Protein AF-A0A315A1A8-F1 (afdb_monomer)

Nearest PDB structures (foldseek):
  8qq5-assembly3_C  TM=5.430E-01  e=8.045E+00  Streptococcus pneumoniae
  6v35-assembly1_A  TM=2.629E-01  e=5.913E+00  Homo sapiens

Foldseek 3Di:
DPQDFPDKDQFQALAALWAQLVSGPPSVVAPPFQWFWKQKPPPGIFIWGFDQADPVRHRGRTTHGPDDVVSVVSHVCHGDTIMITTRDTD

Organism: NCBI:txid51203

Radius of gyration: 12.36 Å; Cα contacts (8 Å, |Δi|>4): 174; chains: 1; bounding box: 39×23×28 Å

Sequence (90 aa):
MNTKPIATDESYRILDNQFWYNDCSFIDLIKNKESIVVNIDDLGVRELRHSEDGNDSRTTLSYKFSNKDDRDWWIENRGKKVTIELLSVN

Mean predicted aligned error: 4.31 Å

Secondary structure (DSSP, 8-state):
--PPPSEEEEEEE--SSSEEGGGSTTHHHHTT-SEEEEEETTTEEEEEEEPPPPTTSPPPSEEEESS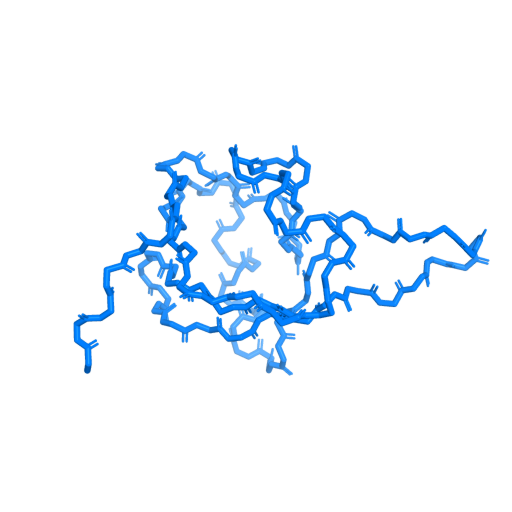HHHHHHHHHTTT-EEEEEEEEE-

pLDDT: mean 90.4, std 9.9, range [46.78, 97.62]

Structure (mmCIF, N/CA/C/O backbone):
data_AF-A0A315A1A8-F1
#
_entry.id   AF-A0A315A1A8-F1
#
loop_
_atom_site.group_PDB
_atom_site.id
_atom_site.type_symbol
_atom_site.label_atom_id
_atom_site.label_alt_id
_atom_site.label_comp_id
_atom_site.label_asym_id
_atom_site.label_entity_id
_atom_site.label_seq_id
_atom_site.pdbx_PDB_ins_code
_atom_site.Cartn_x
_atom_site.Cartn_y
_atom_site.Cartn_z
_atom_site.occupancy
_atom_site.B_iso_or_equiv
_atom_site.auth_seq_id
_atom_site.auth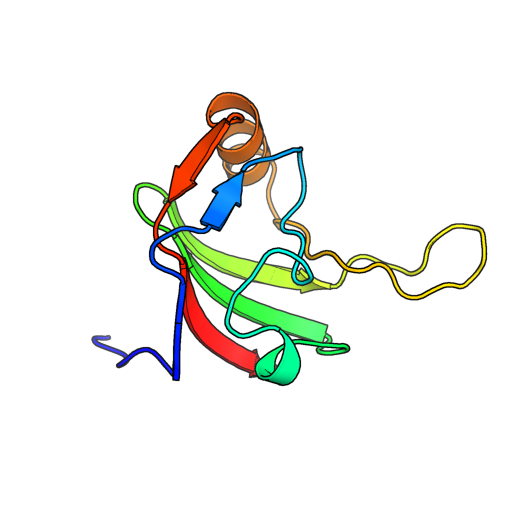_comp_id
_atom_site.auth_asym_id
_atom_site.auth_atom_id
_atom_site.pdbx_PDB_model_num
ATOM 1 N N . MET A 1 1 ? -14.369 11.767 -5.067 1.00 46.78 1 MET A N 1
ATOM 2 C CA . MET A 1 1 ? -14.641 10.704 -6.058 1.00 46.78 1 MET A CA 1
ATOM 3 C C . MET A 1 1 ? -14.797 9.409 -5.277 1.00 46.78 1 MET A C 1
ATOM 5 O O . MET A 1 1 ? -13.878 9.084 -4.542 1.00 46.78 1 MET A O 1
ATOM 9 N N . ASN A 1 2 ? -15.947 8.731 -5.362 1.00 54.47 2 ASN A N 1
ATOM 10 C CA . ASN A 1 2 ? -16.125 7.391 -4.783 1.00 54.47 2 ASN A CA 1
ATOM 11 C C . ASN A 1 2 ? -15.587 6.369 -5.786 1.00 54.47 2 ASN A C 1
ATOM 13 O O . ASN A 1 2 ? -16.340 5.828 -6.595 1.00 54.47 2 ASN A O 1
ATOM 17 N N . THR A 1 3 ? -14.273 6.173 -5.791 1.00 73.69 3 THR A N 1
ATOM 18 C CA . THR A 1 3 ? -13.648 5.122 -6.594 1.00 73.69 3 THR A CA 1
ATOM 19 C C . THR A 1 3 ? -13.806 3.810 -5.839 1.00 73.69 3 THR A C 1
ATOM 21 O O . THR A 1 3 ? -13.359 3.701 -4.701 1.00 73.69 3 THR A O 1
ATOM 24 N N . LYS A 1 4 ? -14.480 2.826 -6.443 1.00 91.12 4 LYS A N 1
ATOM 25 C CA . LYS A 1 4 ? -14.572 1.481 -5.866 1.00 91.12 4 LYS A CA 1
ATOM 26 C C . LYS A 1 4 ? -13.163 0.865 -5.833 1.00 91.12 4 LYS A C 1
ATOM 28 O O . LYS A 1 4 ? -12.487 0.944 -6.861 1.00 91.12 4 LYS A O 1
ATOM 33 N N . PRO A 1 5 ? -12.730 0.252 -4.720 1.00 95.50 5 PRO A N 1
ATOM 34 C CA . PRO A 1 5 ? -11.411 -0.357 -4.660 1.00 95.50 5 PRO A CA 1
ATOM 35 C C . PRO A 1 5 ? -11.295 -1.553 -5.610 1.00 95.50 5 PRO A C 1
ATOM 37 O O . PRO A 1 5 ? -12.247 -2.313 -5.802 1.00 95.50 5 PRO A O 1
ATOM 40 N N . ILE A 1 6 ? -10.113 -1.693 -6.210 1.00 96.81 6 ILE A N 1
ATOM 41 C CA . ILE A 1 6 ? -9.698 -2.820 -7.054 1.00 96.81 6 ILE A CA 1
ATOM 42 C C . ILE A 1 6 ? -9.545 -4.076 -6.189 1.00 96.81 6 ILE A C 1
ATOM 44 O O . ILE A 1 6 ? -9.991 -5.154 -6.574 1.00 96.81 6 ILE A O 1
ATOM 48 N N . ALA A 1 7 ? -8.921 -3.921 -5.022 1.00 97.19 7 ALA A N 1
ATOM 49 C CA . ALA A 1 7 ? -8.709 -4.963 -4.028 1.00 97.19 7 ALA A CA 1
ATOM 50 C C . ALA A 1 7 ? -8.591 -4.335 -2.634 1.00 97.19 7 ALA A C 1
ATOM 52 O O . ALA A 1 7 ? -8.286 -3.147 -2.520 1.00 97.19 7 ALA A O 1
ATOM 53 N N . THR A 1 8 ? -8.798 -5.135 -1.591 1.00 97.25 8 THR A N 1
ATOM 54 C CA . THR A 1 8 ? -8.702 -4.690 -0.198 1.00 97.25 8 THR A CA 1
ATOM 55 C C . THR A 1 8 ? -7.963 -5.732 0.630 1.00 97.25 8 THR A C 1
ATOM 57 O O . THR A 1 8 ? -8.240 -6.923 0.515 1.00 97.25 8 THR A O 1
ATOM 60 N N . ASP A 1 9 ? -7.046 -5.272 1.477 1.00 96.88 9 ASP A N 1
ATOM 61 C CA . ASP A 1 9 ? -6.437 -6.045 2.551 1.00 96.88 9 ASP A CA 1
ATOM 62 C C . ASP A 1 9 ? -6.937 -5.503 3.887 1.00 96.88 9 ASP A C 1
ATOM 64 O O . ASP A 1 9 ? -6.564 -4.409 4.299 1.00 96.88 9 ASP A O 1
ATOM 68 N N . GLU A 1 10 ? -7.795 -6.261 4.559 1.00 96.12 10 GLU A N 1
ATOM 69 C CA . GLU A 1 10 ? -8.423 -5.858 5.824 1.00 96.12 10 GLU A CA 1
ATOM 70 C C . GLU A 1 10 ? -7.511 -6.062 7.044 1.00 96.12 10 GLU A C 1
ATOM 72 O O . GLU A 1 10 ? -7.885 -5.750 8.175 1.00 96.12 10 GLU A O 1
ATOM 77 N N . SER A 1 11 ? -6.329 -6.655 6.856 1.00 95.25 11 SER A N 1
ATOM 78 C CA . SER A 1 11 ? -5.523 -7.170 7.965 1.00 95.25 11 SER A CA 1
ATOM 79 C C . SER A 1 11 ? -4.049 -6.793 7.908 1.00 95.25 11 SER A C 1
ATOM 81 O O . SER A 1 11 ? -3.268 -7.301 8.724 1.00 95.25 11 SER A O 1
ATOM 83 N N . TYR A 1 12 ? -3.682 -5.889 6.996 1.00 96.06 12 TYR A N 1
ATOM 84 C CA . TYR A 1 12 ? -2.305 -5.480 6.773 1.00 96.06 12 TYR A CA 1
ATOM 85 C C . TYR A 1 12 ? -1.671 -4.982 8.070 1.00 96.06 12 TYR A C 1
ATOM 87 O O . TYR A 1 12 ? -2.198 -4.094 8.745 1.00 96.06 12 TYR A O 1
ATOM 95 N N . ARG A 1 13 ? -0.522 -5.554 8.436 1.00 96.19 13 ARG A N 1
ATOM 96 C CA . ARG A 1 13 ? 0.187 -5.184 9.660 1.00 96.19 13 ARG A CA 1
ATOM 97 C C . ARG A 1 13 ? 1.378 -4.304 9.333 1.00 96.19 13 ARG A C 1
ATOM 99 O O . ARG A 1 13 ? 2.273 -4.714 8.606 1.00 96.19 13 ARG A O 1
ATOM 106 N N . ILE A 1 14 ? 1.437 -3.135 9.957 1.00 94.56 14 ILE A N 1
ATOM 107 C CA . ILE A 1 14 ? 2.583 -2.238 9.830 1.00 94.56 14 ILE A CA 1
ATOM 108 C C . ILE A 1 14 ? 3.761 -2.839 10.604 1.00 94.56 14 ILE A C 1
ATOM 110 O O . ILE A 1 14 ? 3.717 -2.929 11.832 1.00 94.56 14 ILE A O 1
ATOM 114 N N . LEU A 1 15 ? 4.809 -3.273 9.902 1.00 90.19 15 LEU A N 1
ATOM 115 C CA . LEU A 1 15 ? 5.984 -3.900 10.521 1.00 90.19 15 LEU A CA 1
ATOM 116 C C . LEU A 1 15 ? 7.169 -2.946 10.653 1.00 90.19 15 LEU A C 1
ATOM 118 O O . LEU A 1 15 ? 7.888 -2.997 11.654 1.00 90.19 15 LEU A O 1
ATOM 122 N N . ASP A 1 16 ? 7.373 -2.067 9.674 1.00 85.75 16 ASP A N 1
ATOM 123 C CA . ASP A 1 16 ? 8.504 -1.151 9.660 1.00 85.75 16 ASP A CA 1
ATOM 124 C C . ASP A 1 16 ? 8.170 0.239 9.088 1.00 85.75 16 ASP A C 1
ATOM 126 O O . ASP A 1 16 ? 7.087 0.757 9.332 1.00 85.75 16 ASP A O 1
ATOM 130 N N . ASN A 1 17 ? 9.138 0.907 8.455 1.00 84.19 17 ASN A N 1
ATOM 131 C CA 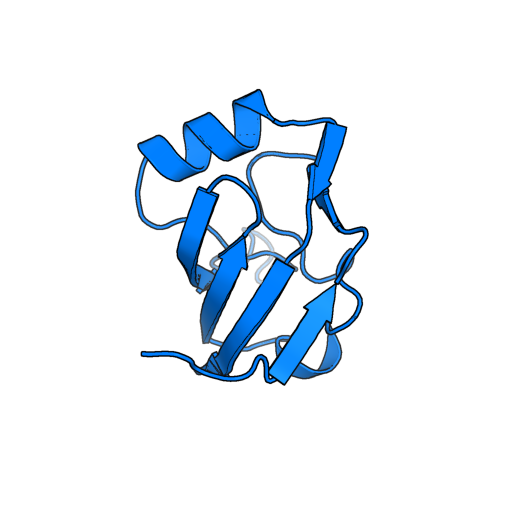. ASN A 1 17 ? 8.987 2.231 7.850 1.00 84.19 17 ASN A CA 1
ATOM 132 C C . ASN A 1 17 ? 8.574 2.185 6.366 1.00 84.19 17 ASN A C 1
ATOM 134 O O . ASN A 1 17 ? 8.598 3.223 5.701 1.00 84.19 17 ASN A O 1
ATOM 138 N N . GLN A 1 18 ? 8.262 1.006 5.830 1.00 88.81 18 GLN A N 1
ATOM 139 C CA . GLN A 1 18 ? 7.891 0.794 4.437 1.00 88.81 18 GLN A CA 1
ATOM 140 C C . GLN A 1 18 ? 6.586 0.001 4.338 1.00 88.81 18 GLN A C 1
ATOM 142 O O . GLN A 1 18 ? 6.142 -0.648 5.287 1.00 88.81 18 GLN A O 1
ATOM 147 N N . PHE A 1 19 ? 5.959 0.071 3.166 1.00 92.94 19 PHE A N 1
ATOM 148 C CA . PHE A 1 19 ? 4.849 -0.803 2.816 1.00 92.94 19 PHE A CA 1
ATOM 149 C C . PHE A 1 19 ? 5.401 -2.008 2.054 1.00 92.94 19 PHE A C 1
ATOM 151 O O . PHE A 1 19 ? 5.801 -1.888 0.900 1.00 92.94 19 PHE A O 1
ATOM 158 N N . TRP A 1 20 ? 5.452 -3.164 2.700 1.00 93.06 20 TRP A N 1
ATOM 159 C CA . TRP A 1 20 ? 5.886 -4.430 2.113 1.00 93.06 20 TRP A CA 1
ATOM 160 C C . TRP A 1 20 ? 4.734 -5.110 1.388 1.00 93.06 20 TRP A C 1
ATOM 162 O O . TRP A 1 20 ? 3.750 -5.496 2.018 1.00 93.06 20 TRP A O 1
ATOM 172 N N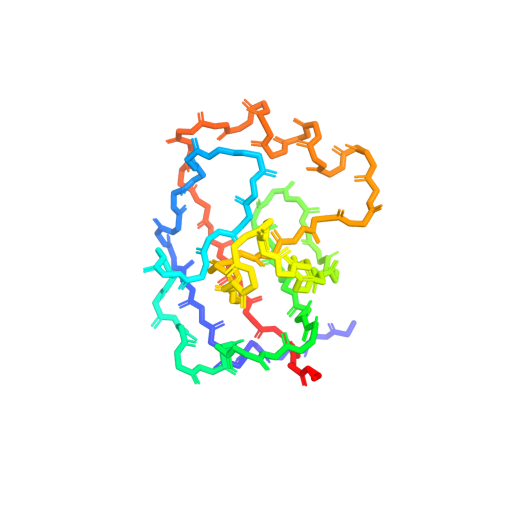 . TYR A 1 21 ? 4.843 -5.275 0.070 1.00 90.81 21 TYR A N 1
ATOM 173 C CA . TYR A 1 21 ? 3.766 -5.887 -0.709 1.00 90.81 21 TYR A CA 1
ATOM 174 C C . TYR A 1 21 ? 3.734 -7.413 -0.597 1.00 90.81 21 TYR A C 1
ATOM 176 O O . TYR A 1 21 ? 2.724 -8.022 -0.933 1.00 90.81 21 TYR A O 1
ATOM 184 N N . ASN A 1 22 ? 4.807 -8.044 -0.108 1.00 90.75 22 ASN A N 1
ATOM 185 C CA . ASN A 1 22 ? 4.804 -9.471 0.230 1.00 90.75 22 ASN A CA 1
ATOM 186 C C . ASN A 1 22 ? 3.923 -9.799 1.441 1.00 90.75 22 ASN A C 1
ATOM 188 O O . ASN A 1 22 ? 3.529 -10.950 1.596 1.00 90.75 22 ASN A O 1
ATOM 192 N N . ASP A 1 23 ? 3.605 -8.795 2.259 1.00 88.12 23 ASP A N 1
ATOM 193 C CA . ASP A 1 23 ? 2.721 -8.922 3.420 1.00 88.12 23 ASP A CA 1
ATOM 194 C C . ASP A 1 23 ? 1.283 -8.489 3.098 1.00 88.12 23 ASP A C 1
ATOM 196 O O . ASP A 1 23 ? 0.464 -8.322 3.999 1.00 88.12 23 ASP A O 1
ATOM 200 N N . CYS A 1 24 ? 0.980 -8.282 1.812 1.00 92.25 24 CYS A N 1
ATOM 201 C CA . CYS A 1 24 ? -0.307 -7.805 1.340 1.00 92.25 24 CYS A CA 1
ATOM 202 C C . CYS A 1 24 ? -1.058 -8.880 0.541 1.00 92.25 24 CYS A C 1
ATOM 204 O O . CYS A 1 24 ? -0.491 -9.551 -0.323 1.00 92.25 24 CYS A O 1
ATOM 206 N N . SER A 1 25 ? -2.363 -9.002 0.783 1.00 94.19 25 SER A N 1
ATOM 207 C CA . SER A 1 25 ? -3.247 -9.978 0.129 1.00 94.19 25 SER A CA 1
ATOM 208 C C . SER A 1 25 ? -3.337 -9.843 -1.397 1.00 94.19 25 SER A C 1
ATOM 210 O O . SER A 1 25 ? -3.615 -10.825 -2.082 1.00 94.19 25 SER A O 1
ATOM 212 N N . PHE A 1 26 ? -3.084 -8.652 -1.946 1.00 93.94 26 PHE A N 1
ATOM 213 C CA . PHE A 1 26 ? -3.186 -8.361 -3.380 1.00 93.94 26 PHE A CA 1
ATOM 214 C C . PHE A 1 26 ? -1.825 -8.185 -4.070 1.00 93.94 26 PHE A C 1
ATOM 216 O O . PHE A 1 26 ? -1.717 -7.477 -5.074 1.00 93.94 26 PHE A O 1
ATOM 223 N N . ILE A 1 27 ? -0.789 -8.861 -3.561 1.00 94.75 27 ILE A N 1
ATOM 224 C CA . ILE A 1 27 ? 0.578 -8.849 -4.101 1.00 94.75 27 ILE A CA 1
ATOM 225 C C . ILE A 1 27 ? 0.644 -8.974 -5.630 1.00 94.75 27 ILE A C 1
ATOM 227 O O . ILE A 1 27 ? 1.352 -8.203 -6.278 1.00 94.75 27 ILE A O 1
ATOM 231 N N . ASP A 1 28 ? -0.114 -9.899 -6.221 1.00 94.44 28 ASP A N 1
ATOM 232 C CA . ASP A 1 28 ? -0.042 -10.203 -7.655 1.00 94.44 28 ASP A CA 1
ATOM 233 C C . ASP A 1 28 ? -0.491 -9.035 -8.545 1.00 94.44 28 ASP A C 1
ATOM 235 O O . ASP A 1 28 ? -0.113 -8.965 -9.714 1.00 94.44 28 ASP A O 1
ATOM 239 N N . LEU A 1 29 ? -1.264 -8.092 -7.996 1.00 95.19 29 LEU A N 1
ATOM 240 C CA . LEU A 1 29 ? -1.716 -6.903 -8.719 1.00 95.19 29 LEU A CA 1
ATOM 241 C C . LEU A 1 29 ? -0.660 -5.794 -8.746 1.00 95.19 29 LEU A C 1
ATOM 243 O O . LEU A 1 29 ? -0.638 -4.994 -9.682 1.00 95.19 29 LEU A O 1
ATOM 247 N N . ILE A 1 30 ? 0.198 -5.741 -7.726 1.00 94.06 30 ILE A N 1
ATOM 248 C CA . ILE A 1 30 ? 1.116 -4.619 -7.486 1.00 94.06 30 ILE A CA 1
ATOM 249 C C . ILE A 1 30 ? 2.587 -5.002 -7.650 1.00 94.06 30 ILE A C 1
ATOM 251 O O . ILE A 1 30 ? 3.439 -4.137 -7.790 1.00 94.06 30 ILE A O 1
ATOM 255 N N . LYS A 1 31 ? 2.925 -6.291 -7.700 1.00 91.69 31 LYS A N 1
ATOM 256 C CA . LYS A 1 31 ? 4.309 -6.734 -7.883 1.00 91.69 31 LYS A CA 1
ATOM 257 C C . LYS A 1 31 ? 4.939 -6.113 -9.140 1.00 91.69 31 LYS A C 1
ATOM 259 O O . LYS A 1 31 ? 4.392 -6.222 -10.239 1.00 91.69 31 LYS A O 1
ATOM 264 N N . ASN A 1 32 ? 6.127 -5.525 -8.977 1.00 86.81 32 ASN A N 1
ATOM 265 C CA . ASN A 1 32 ? 6.910 -4.864 -10.030 1.00 86.81 32 ASN A CA 1
ATOM 266 C C . ASN A 1 32 ? 6.208 -3.667 -10.706 1.00 86.81 32 ASN A C 1
ATOM 268 O O . ASN A 1 32 ? 6.516 -3.351 -11.856 1.00 86.81 32 ASN A O 1
ATOM 272 N N . LYS A 1 33 ? 5.243 -3.026 -10.038 1.00 92.38 33 LYS A N 1
ATOM 273 C CA . LYS A 1 33 ? 4.566 -1.818 -10.538 1.00 92.38 33 LYS A CA 1
ATOM 274 C C . LYS A 1 33 ? 5.247 -0.572 -10.006 1.00 92.38 33 LYS A C 1
ATOM 276 O O . LYS A 1 33 ? 5.648 -0.568 -8.844 1.00 92.38 33 LYS A O 1
ATOM 281 N N . GLU A 1 34 ? 5.370 0.462 -10.832 1.00 92.56 34 GLU A N 1
ATOM 282 C CA . GLU A 1 34 ? 6.145 1.663 -10.501 1.00 92.56 34 GLU A CA 1
ATOM 283 C C . GLU A 1 34 ? 5.508 2.421 -9.337 1.00 92.56 34 GLU A C 1
ATOM 285 O O . GLU A 1 34 ? 6.194 2.837 -8.399 1.00 92.56 34 GLU A O 1
ATOM 290 N N . SER A 1 35 ? 4.186 2.577 -9.366 1.00 95.12 35 SER A N 1
ATOM 291 C CA . SER A 1 35 ? 3.454 3.213 -8.281 1.00 95.12 35 SER A CA 1
ATOM 292 C C . SER A 1 35 ? 2.053 2.644 -8.120 1.00 95.12 35 SER A C 1
ATOM 294 O O . SER A 1 35 ? 1.471 2.044 -9.025 1.00 95.12 35 SER A O 1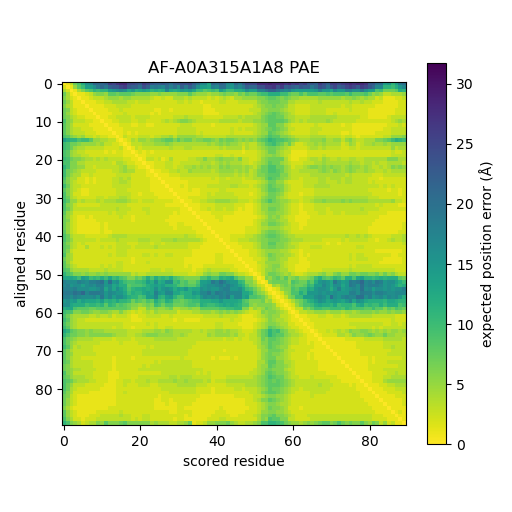
ATOM 296 N N . ILE A 1 36 ? 1.509 2.829 -6.924 1.00 96.31 36 ILE A N 1
ATOM 297 C CA . ILE A 1 36 ? 0.143 2.446 -6.581 1.00 96.31 36 ILE A CA 1
ATOM 298 C C . ILE A 1 36 ? -0.533 3.589 -5.843 1.00 96.31 36 ILE A C 1
ATOM 300 O O . ILE A 1 36 ? 0.113 4.356 -5.132 1.00 96.31 36 ILE A O 1
ATOM 304 N N . VAL A 1 37 ? -1.850 3.684 -5.984 1.00 96.69 37 VAL A N 1
ATOM 305 C CA . VAL A 1 37 ? -2.675 4.572 -5.166 1.00 96.69 37 VAL A CA 1
ATOM 306 C C . VAL A 1 37 ? -3.498 3.704 -4.238 1.00 96.69 37 VAL A C 1
ATOM 308 O O . VAL A 1 37 ? -4.240 2.838 -4.705 1.00 96.69 37 VAL A O 1
ATOM 311 N N . VAL A 1 38 ? -3.375 3.941 -2.938 1.00 96.62 38 VAL A N 1
ATOM 312 C CA . VAL A 1 38 ? -4.082 3.192 -1.899 1.00 96.62 38 VAL A CA 1
ATOM 313 C C . VAL A 1 38 ? -4.848 4.134 -0.981 1.00 96.62 38 VAL A C 1
ATOM 315 O O . VAL A 1 38 ? -4.403 5.254 -0.742 1.00 96.62 38 VAL A O 1
ATOM 318 N N . ASN A 1 39 ? -5.984 3.693 -0.453 1.00 96.88 39 ASN A N 1
ATOM 319 C CA . ASN A 1 39 ? -6.594 4.286 0.731 1.00 96.88 39 ASN A CA 1
ATOM 320 C C . ASN A 1 39 ? -6.185 3.466 1.954 1.00 96.88 39 ASN A C 1
ATOM 322 O O . ASN A 1 39 ? -6.365 2.251 1.977 1.00 96.88 39 ASN A O 1
ATOM 326 N N . ILE A 1 40 ? -5.600 4.131 2.941 1.00 96.00 40 ILE A N 1
ATOM 327 C CA . ILE A 1 40 ? -5.094 3.516 4.164 1.00 96.00 40 ILE A CA 1
ATOM 328 C C . ILE A 1 40 ? -5.995 3.979 5.298 1.00 96.00 40 ILE A C 1
ATOM 330 O O . ILE A 1 40 ? -6.152 5.185 5.497 1.00 96.00 40 ILE A O 1
ATOM 334 N N . ASP A 1 41 ? -6.572 3.043 6.042 1.00 94.19 41 ASP A N 1
ATOM 335 C CA . ASP A 1 41 ? -7.428 3.384 7.177 1.00 94.19 41 ASP A CA 1
ATOM 336 C C . ASP A 1 41 ? -6.693 4.303 8.172 1.00 94.19 41 ASP A C 1
ATOM 338 O O . ASP A 1 41 ? -5.502 4.123 8.438 1.00 94.19 41 ASP A O 1
ATOM 342 N N . ASP A 1 42 ? -7.391 5.322 8.672 1.00 93.81 42 ASP A N 1
ATOM 343 C CA . ASP A 1 42 ? -6.879 6.430 9.500 1.00 93.81 42 ASP A CA 1
ATOM 344 C C . ASP A 1 42 ? -5.822 7.380 8.877 1.00 93.81 42 ASP A C 1
ATOM 346 O O . ASP A 1 42 ? -5.554 8.434 9.458 1.00 93.81 42 ASP A O 1
ATOM 350 N N . LEU A 1 43 ? -5.242 7.080 7.706 1.00 95.00 43 LEU A N 1
ATOM 351 C CA . LEU A 1 43 ? -4.267 7.954 7.018 1.00 95.00 43 LEU A CA 1
ATOM 352 C C . LEU A 1 43 ? -4.834 8.598 5.735 1.00 95.00 43 LEU A C 1
ATOM 354 O O . LEU A 1 43 ? -4.450 9.711 5.346 1.00 95.00 43 LEU A O 1
ATOM 358 N N . GLY A 1 44 ? -5.776 7.919 5.085 1.00 95.44 44 GLY A N 1
ATOM 359 C CA . GLY A 1 44 ? -6.437 8.330 3.852 1.00 95.44 44 GLY A CA 1
ATOM 360 C C . GLY A 1 44 ? -5.710 7.891 2.579 1.00 95.44 44 GLY A C 1
ATOM 361 O O . GLY A 1 44 ? -4.865 6.996 2.578 1.00 95.44 44 GLY A O 1
ATOM 362 N N . VAL A 1 45 ? -6.050 8.544 1.465 1.00 95.81 45 VAL A N 1
ATOM 363 C CA . VAL A 1 45 ? -5.539 8.189 0.132 1.00 95.81 45 VAL A CA 1
ATOM 364 C C . VAL A 1 45 ? -4.105 8.670 -0.060 1.00 95.81 45 VAL A C 1
ATOM 366 O O . VAL A 1 45 ? -3.837 9.855 0.143 1.00 95.81 45 VAL A O 1
ATOM 369 N N . ARG A 1 46 ? -3.202 7.782 -0.492 1.00 96.00 46 ARG A N 1
ATOM 370 C CA . ARG A 1 46 ? -1.797 8.078 -0.805 1.00 96.00 46 ARG A CA 1
ATOM 371 C C . ARG A 1 46 ? -1.324 7.366 -2.063 1.00 96.00 46 ARG A C 1
ATOM 373 O O . ARG A 1 46 ? -1.709 6.234 -2.340 1.00 96.00 46 ARG A O 1
ATOM 380 N N . GLU A 1 47 ? -0.450 8.042 -2.800 1.00 95.69 47 GLU A N 1
ATOM 381 C CA . GLU A 1 47 ? 0.374 7.418 -3.832 1.00 95.69 47 GLU A CA 1
ATOM 382 C C . GLU A 1 47 ? 1.656 6.897 -3.180 1.00 95.69 47 GLU A C 1
ATOM 384 O O . GLU A 1 47 ? 2.378 7.651 -2.519 1.00 95.69 47 GLU A O 1
ATOM 389 N N . LEU A 1 48 ? 1.938 5.613 -3.377 1.00 95.06 48 LEU A N 1
ATOM 390 C CA . LEU A 1 48 ? 3.176 4.979 -2.955 1.00 95.06 48 LEU A CA 1
ATOM 391 C C . LEU A 1 48 ? 4.005 4.647 -4.191 1.00 95.06 48 LEU A C 1
ATOM 393 O O . LEU A 1 48 ? 3.477 4.146 -5.184 1.00 95.06 48 LEU A O 1
ATOM 397 N N . ARG A 1 49 ? 5.312 4.897 -4.121 1.00 93.94 49 ARG A N 1
ATOM 398 C CA . ARG A 1 49 ? 6.244 4.589 -5.213 1.00 93.94 49 ARG A CA 1
ATOM 399 C C . ARG A 1 49 ? 7.102 3.403 -4.863 1.00 93.94 49 ARG A C 1
ATOM 401 O O . ARG A 1 49 ? 7.508 3.258 -3.708 1.00 93.94 49 ARG A O 1
ATOM 408 N N . HIS A 1 50 ? 7.338 2.553 -5.850 1.00 93.00 50 HIS A N 1
ATOM 409 C CA . HIS A 1 50 ? 8.164 1.382 -5.673 1.00 93.00 50 HIS A CA 1
ATOM 410 C C . HIS A 1 50 ? 9.539 1.829 -5.196 1.00 93.00 50 HIS A C 1
ATOM 412 O O . HIS A 1 50 ? 10.114 2.805 -5.687 1.00 93.00 50 HIS A O 1
ATOM 418 N N . SER A 1 51 ? 10.045 1.145 -4.184 1.00 88.00 51 SER A N 1
ATOM 419 C CA . SER A 1 51 ? 11.385 1.399 -3.698 1.00 88.00 51 SER A CA 1
ATOM 420 C C . SER A 1 51 ? 12.397 1.087 -4.798 1.00 88.00 51 SER A C 1
ATOM 422 O O . SER A 1 51 ? 12.270 0.090 -5.504 1.00 88.00 51 SER A O 1
ATOM 424 N N . GLU A 1 52 ? 13.417 1.931 -4.943 1.00 77.50 52 GLU A N 1
ATOM 425 C CA . GLU A 1 52 ? 14.560 1.621 -5.810 1.00 77.50 52 GLU A CA 1
ATOM 426 C C . GLU A 1 52 ? 15.177 0.261 -5.441 1.00 77.50 52 GLU A C 1
ATOM 428 O O . GLU A 1 52 ? 15.021 -0.223 -4.308 1.00 77.50 52 GLU A O 1
ATOM 433 N N . ASP A 1 53 ? 15.858 -0.355 -6.409 1.00 69.31 53 ASP A N 1
ATOM 434 C CA . ASP A 1 53 ? 16.566 -1.614 -6.203 1.00 69.31 53 ASP A CA 1
ATOM 435 C C . ASP A 1 53 ? 17.552 -1.492 -5.031 1.00 69.31 53 ASP A C 1
ATOM 437 O O . ASP A 1 53 ? 18.167 -0.447 -4.795 1.00 69.31 53 ASP A O 1
ATOM 441 N N . GLY A 1 54 ? 17.696 -2.576 -4.270 1.00 63.94 54 GLY A N 1
ATOM 442 C CA . GLY A 1 54 ? 18.699 -2.646 -3.216 1.00 63.94 54 GLY A CA 1
ATOM 443 C C . GLY A 1 54 ? 20.115 -2.510 -3.785 1.00 63.94 54 GLY A C 1
ATOM 444 O O . GLY A 1 54 ? 20.352 -2.704 -4.976 1.00 63.94 54 GLY A O 1
ATOM 445 N N . ASN A 1 55 ? 21.098 -2.256 -2.915 1.00 64.19 55 ASN A N 1
ATOM 446 C CA . ASN A 1 55 ? 22.521 -2.210 -3.297 1.00 64.19 55 ASN A CA 1
ATOM 447 C C . ASN A 1 55 ? 23.018 -3.495 -4.001 1.00 64.19 55 ASN A C 1
ATOM 449 O O . ASN A 1 55 ? 24.083 -3.485 -4.611 1.00 64.19 55 ASN A O 1
ATOM 453 N N . ASP A 1 56 ? 22.271 -4.601 -3.912 1.00 72.44 56 ASP A N 1
ATOM 454 C CA . ASP A 1 56 ? 22.530 -5.874 -4.588 1.00 72.44 56 ASP A CA 1
ATOM 455 C C . ASP A 1 56 ? 21.827 -6.007 -5.958 1.00 72.44 56 ASP A C 1
ATOM 457 O O . ASP A 1 56 ? 21.816 -7.095 -6.532 1.00 72.44 56 ASP A O 1
ATOM 461 N N . SER A 1 57 ? 21.265 -4.914 -6.497 1.00 65.12 57 SER A N 1
ATOM 462 C CA . SER A 1 57 ? 20.479 -4.868 -7.745 1.00 65.12 57 SER A CA 1
ATOM 463 C C . SER A 1 57 ? 19.210 -5.728 -7.724 1.00 65.12 57 SER A C 1
ATOM 465 O O . SER A 1 57 ? 18.667 -6.057 -8.779 1.00 65.12 57 SER A O 1
ATOM 467 N N . ARG A 1 58 ? 18.728 -6.130 -6.540 1.00 71.50 58 ARG A N 1
ATOM 468 C CA . ARG A 1 58 ? 17.446 -6.825 -6.417 1.00 71.50 58 ARG A CA 1
ATOM 469 C C . ARG A 1 58 ? 16.318 -5.826 -6.244 1.00 71.50 58 ARG A C 1
ATOM 471 O O . ARG A 1 58 ? 16.382 -4.944 -5.384 1.00 71.50 58 ARG A O 1
ATOM 478 N N . THR A 1 59 ? 15.250 -6.053 -6.999 1.00 70.75 59 THR A N 1
ATOM 479 C CA . THR A 1 59 ? 13.976 -5.368 -6.813 1.00 70.75 59 THR A CA 1
ATOM 480 C C . THR A 1 59 ? 13.490 -5.585 -5.393 1.00 70.75 59 THR A C 1
ATOM 482 O O . THR A 1 59 ? 13.318 -6.714 -4.925 1.00 70.75 59 THR A O 1
ATOM 485 N N . THR A 1 60 ? 13.330 -4.478 -4.684 1.00 82.31 60 THR A N 1
ATOM 486 C CA . THR A 1 60 ? 12.824 -4.472 -3.319 1.00 82.31 60 THR A CA 1
ATOM 487 C C . THR A 1 60 ? 11.354 -4.889 -3.312 1.00 82.31 60 THR A C 1
ATOM 489 O O . THR A 1 60 ? 10.619 -4.662 -4.270 1.00 82.31 60 THR A O 1
ATOM 492 N N . LEU A 1 61 ? 10.906 -5.528 -2.230 1.00 90.38 61 LEU A N 1
ATOM 493 C CA . LEU A 1 61 ? 9.509 -5.954 -2.098 1.00 90.38 61 LEU A CA 1
ATOM 494 C C . LEU A 1 61 ? 8.640 -4.891 -1.414 1.00 90.38 61 LEU A C 1
ATOM 496 O O . LEU A 1 61 ? 7.722 -5.218 -0.660 1.00 90.38 61 LEU A O 1
ATOM 500 N N . SER A 1 62 ? 8.964 -3.613 -1.624 1.00 92.81 62 SER A N 1
ATOM 501 C CA . SER A 1 62 ? 8.375 -2.522 -0.862 1.00 92.81 62 SER A CA 1
ATOM 502 C C . SER A 1 62 ? 8.043 -1.289 -1.691 1.00 92.81 62 SER A C 1
ATOM 504 O O . SER A 1 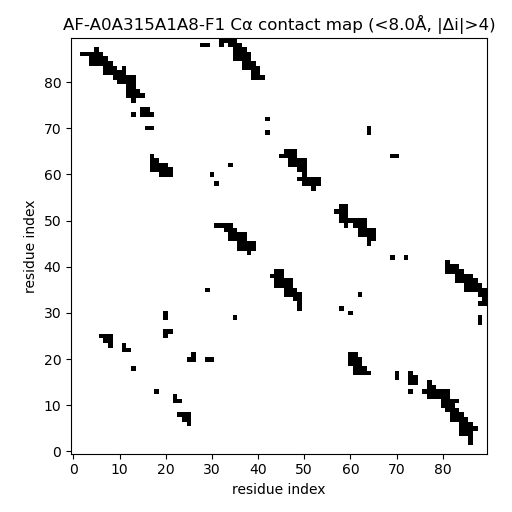62 ? 8.669 -0.979 -2.704 1.00 92.81 62 SER A O 1
ATOM 506 N N . TYR A 1 63 ? 7.070 -0.546 -1.181 1.00 94.12 63 TYR A N 1
ATOM 507 C CA . TYR A 1 63 ? 6.745 0.806 -1.585 1.00 94.12 63 TYR A CA 1
ATOM 508 C C . TYR A 1 63 ? 7.117 1.805 -0.484 1.00 94.12 63 TYR A C 1
ATOM 510 O O . TYR A 1 63 ? 7.109 1.492 0.713 1.00 94.12 63 TYR A O 1
ATOM 518 N N . LYS A 1 64 ? 7.413 3.036 -0.901 1.00 92.81 64 LYS A N 1
ATOM 519 C CA . LYS A 1 64 ? 7.732 4.179 -0.042 1.00 92.81 64 LYS A CA 1
ATOM 520 C C . LYS A 1 64 ? 6.673 5.268 -0.169 1.00 92.81 64 LYS A C 1
ATOM 522 O O . LYS A 1 64 ? 6.179 5.564 -1.257 1.00 92.81 64 LYS A O 1
ATOM 527 N N . PHE A 1 65 ? 6.402 5.913 0.959 1.00 92.50 65 PHE A N 1
ATOM 528 C CA . PHE A 1 65 ? 5.652 7.163 1.020 1.00 92.50 65 PHE A CA 1
ATOM 529 C C . PHE A 1 65 ? 6.499 8.325 0.489 1.00 92.50 65 PHE A C 1
ATOM 531 O O . PHE A 1 65 ? 7.712 8.385 0.713 1.00 92.50 65 PHE A O 1
ATOM 538 N N . SER A 1 66 ? 5.848 9.262 -0.196 1.00 87.75 66 SER A N 1
ATOM 539 C CA . SER A 1 66 ? 6.500 10.392 -0.865 1.00 87.75 66 SER A CA 1
ATOM 540 C C . SER A 1 66 ? 6.902 11.525 0.085 1.00 87.75 66 SER A C 1
ATOM 542 O O . SER A 1 66 ? 7.939 12.157 -0.120 1.00 87.75 66 SER A O 1
ATOM 544 N N . ASN A 1 67 ? 6.127 11.780 1.142 1.00 90.44 67 ASN A N 1
ATOM 545 C CA . ASN A 1 67 ? 6.392 12.850 2.109 1.00 90.44 67 ASN A CA 1
ATOM 546 C C . ASN A 1 67 ? 6.854 12.303 3.473 1.00 90.44 67 ASN A C 1
ATOM 548 O O . ASN A 1 67 ? 6.925 11.094 3.698 1.00 90.44 67 ASN A O 1
ATOM 552 N N . LYS A 1 68 ? 7.314 13.198 4.355 1.00 91.94 68 LYS A N 1
ATOM 553 C CA . LYS A 1 68 ? 7.829 12.824 5.680 1.00 91.94 68 LYS A 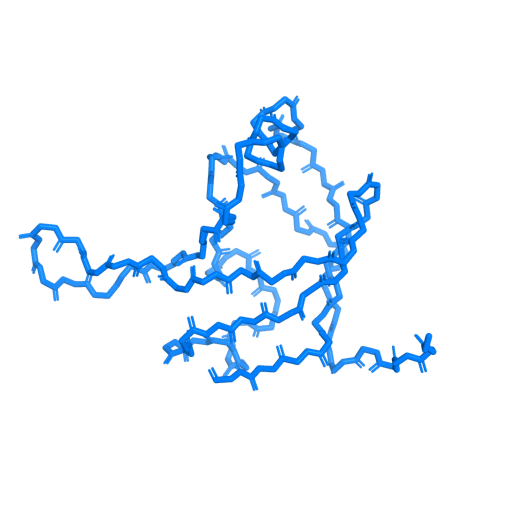CA 1
ATOM 554 C C . LYS A 1 68 ? 6.696 12.503 6.660 1.00 91.94 68 LYS A C 1
ATOM 556 O O . LYS A 1 68 ? 6.802 11.503 7.354 1.00 91.94 68 LYS A O 1
ATOM 561 N N . ASP A 1 69 ? 5.631 13.293 6.663 1.00 94.44 69 ASP A N 1
ATOM 562 C CA . ASP A 1 69 ? 4.549 13.185 7.647 1.00 94.44 69 ASP A CA 1
ATOM 563 C C . ASP A 1 69 ? 3.839 11.825 7.575 1.00 94.44 69 ASP A C 1
ATOM 565 O O . ASP A 1 69 ? 3.614 11.189 8.601 1.00 94.44 69 ASP A O 1
ATOM 569 N N . ASP A 1 70 ? 3.584 11.307 6.370 1.00 94.31 70 ASP A N 1
ATOM 570 C CA . ASP A 1 70 ? 3.012 9.968 6.191 1.00 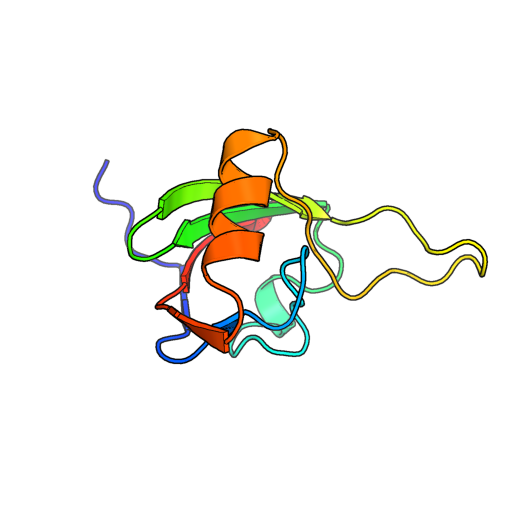94.31 70 ASP A CA 1
ATOM 571 C C . ASP A 1 70 ? 3.969 8.864 6.662 1.00 94.31 70 ASP A C 1
ATOM 573 O O . ASP A 1 70 ? 3.533 7.853 7.212 1.00 94.31 70 ASP A O 1
ATOM 577 N N . ARG A 1 71 ? 5.286 9.050 6.473 1.00 92.12 71 ARG A N 1
ATOM 578 C CA . ARG A 1 71 ? 6.296 8.106 6.981 1.00 92.12 71 ARG A CA 1
ATOM 579 C C . ARG A 1 71 ? 6.340 8.112 8.498 1.00 92.12 71 ARG A C 1
ATOM 581 O O . ARG A 1 71 ? 6.428 7.041 9.091 1.00 92.12 71 ARG A O 1
ATOM 588 N N . ASP A 1 72 ? 6.298 9.291 9.107 1.00 94.75 72 ASP A N 1
ATOM 589 C CA . ASP A 1 72 ? 6.281 9.431 10.560 1.00 94.75 72 ASP A CA 1
ATOM 590 C C . ASP A 1 72 ? 5.028 8.764 11.132 1.00 94.75 72 ASP A C 1
ATOM 592 O O . ASP A 1 72 ? 5.149 7.916 12.012 1.00 94.75 72 ASP A O 1
ATOM 596 N N . TRP A 1 73 ? 3.854 9.026 10.544 1.00 95.25 73 TRP A N 1
ATOM 597 C CA . TRP A 1 73 ? 2.608 8.362 10.930 1.00 95.25 73 TRP A CA 1
ATOM 598 C C . TRP A 1 73 ? 2.718 6.837 10.830 1.00 95.25 73 TRP A C 1
ATOM 600 O O . TRP A 1 73 ? 2.334 6.121 11.755 1.00 95.25 73 TRP A O 1
ATOM 610 N N . TRP A 1 74 ? 3.277 6.321 9.732 1.00 95.06 74 TRP A N 1
ATOM 611 C CA . TRP A 1 74 ? 3.463 4.881 9.538 1.00 95.06 74 TRP A CA 1
ATOM 612 C C . TRP A 1 74 ? 4.362 4.279 10.622 1.00 95.06 74 TRP A C 1
ATOM 614 O O . TRP A 1 74 ? 4.026 3.257 11.216 1.00 95.06 74 TRP A O 1
ATOM 624 N N . ILE A 1 75 ? 5.474 4.946 10.944 1.00 94.19 75 ILE A N 1
ATOM 625 C CA . ILE A 1 75 ? 6.404 4.520 11.998 1.00 94.19 75 ILE A CA 1
ATOM 626 C C . ILE A 1 75 ? 5.733 4.550 13.378 1.00 94.19 75 ILE A C 1
ATOM 628 O O . ILE A 1 75 ? 5.878 3.593 14.141 1.00 94.19 75 ILE A O 1
ATOM 632 N N . GLU A 1 76 ? 4.991 5.610 13.698 1.00 95.38 76 GLU A N 1
ATOM 633 C CA . GLU A 1 76 ? 4.259 5.757 14.963 1.00 95.38 76 GLU A CA 1
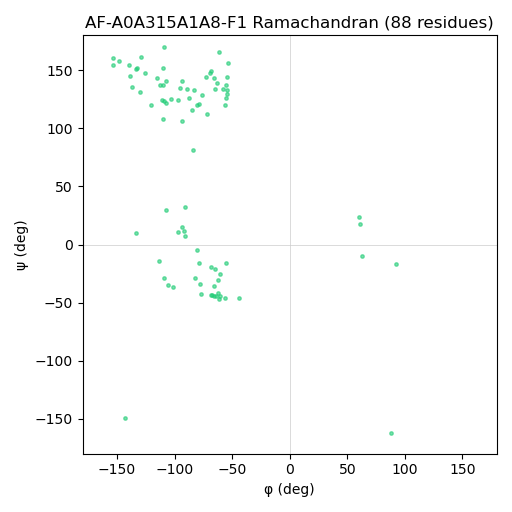ATOM 634 C C . GLU A 1 76 ? 3.186 4.676 15.145 1.00 95.38 76 GLU A C 1
ATOM 636 O O . GLU A 1 76 ? 2.921 4.243 16.266 1.00 95.38 76 GLU A O 1
ATOM 641 N N . ASN A 1 77 ? 2.616 4.186 14.042 1.00 95.75 77 ASN A N 1
ATOM 642 C CA . ASN A 1 77 ? 1.605 3.132 14.031 1.00 95.75 77 ASN A CA 1
ATOM 643 C C . ASN A 1 77 ? 2.198 1.719 13.843 1.00 95.75 77 ASN A C 1
ATOM 645 O O . ASN A 1 77 ? 1.459 0.767 13.572 1.00 95.75 77 ASN A O 1
ATOM 649 N N . ARG A 1 78 ? 3.514 1.528 14.018 1.00 94.69 78 ARG A N 1
ATOM 650 C CA . ARG A 1 78 ? 4.143 0.199 13.934 1.00 94.69 78 ARG A CA 1
ATOM 651 C C . ARG A 1 78 ? 3.474 -0.800 14.888 1.00 94.69 78 ARG A C 1
ATOM 653 O O . ARG A 1 78 ? 3.277 -0.548 16.072 1.00 94.69 78 ARG A O 1
ATOM 660 N N . GLY A 1 79 ? 3.166 -1.983 14.366 1.00 93.88 79 GLY A N 1
ATOM 661 C CA . GLY A 1 79 ? 2.492 -3.074 15.066 1.00 93.88 79 GLY A CA 1
ATOM 662 C C . GLY A 1 79 ? 0.969 -3.068 14.917 1.00 93.88 79 GLY A C 1
ATOM 663 O O . GLY A 1 79 ? 0.358 -4.120 15.157 1.00 93.88 79 GLY A O 1
ATOM 664 N N . LYS A 1 80 ? 0.378 -1.942 14.484 1.00 94.94 80 LYS A N 1
ATOM 665 C CA . LYS A 1 80 ? -1.055 -1.785 14.207 1.00 94.94 80 LYS A CA 1
ATOM 666 C C . LYS A 1 80 ? -1.462 -2.581 12.963 1.00 94.94 80 LYS A C 1
ATOM 668 O O . LYS A 1 80 ? -0.672 -2.753 12.032 1.00 94.94 80 LYS A O 1
ATOM 673 N N . LYS A 1 81 ? -2.703 -3.073 12.970 1.00 96.06 81 LYS A N 1
ATOM 674 C CA . LYS A 1 81 ? -3.382 -3.584 11.775 1.00 96.06 81 LYS A CA 1
ATOM 675 C C . LYS A 1 81 ? -4.234 -2.478 11.169 1.00 96.06 81 LYS A C 1
ATOM 677 O O . LYS A 1 81 ? -4.942 -1.801 11.911 1.00 96.06 81 LYS A O 1
ATOM 682 N N . VAL A 1 82 ? -4.156 -2.315 9.859 1.00 95.56 82 VAL A N 1
ATOM 683 C CA . VAL A 1 82 ? -4.891 -1.305 9.095 1.00 95.56 82 VAL A CA 1
ATOM 684 C C . VAL A 1 82 ? -5.530 -1.950 7.872 1.00 95.56 82 VAL A C 1
ATOM 686 O O . VAL A 1 82 ? -5.005 -2.930 7.340 1.00 95.56 82 VAL A O 1
ATOM 689 N N . THR A 1 83 ? -6.647 -1.383 7.421 1.00 97.00 83 THR A N 1
ATOM 690 C CA . THR A 1 83 ? -7.228 -1.738 6.124 1.00 97.00 83 THR A CA 1
ATOM 691 C C . THR A 1 83 ? -6.522 -0.950 5.026 1.00 97.00 83 THR A C 1
ATOM 693 O O . THR A 1 83 ? -6.341 0.263 5.152 1.00 97.00 83 THR A O 1
ATOM 696 N N . ILE A 1 84 ? -6.128 -1.631 3.953 1.00 96.88 84 ILE A N 1
ATOM 697 C CA . ILE A 1 84 ? -5.520 -1.028 2.766 1.00 96.88 84 ILE A CA 1
ATOM 698 C C . ILE A 1 84 ? -6.401 -1.342 1.565 1.00 96.88 84 ILE A C 1
ATOM 700 O O . ILE A 1 84 ? -6.596 -2.503 1.213 1.00 96.88 84 ILE A O 1
ATOM 704 N N . GLU A 1 85 ? -6.901 -0.313 0.902 1.00 97.62 85 GLU A N 1
ATOM 705 C CA . GLU A 1 85 ? -7.700 -0.440 -0.309 1.00 97.62 85 GLU A CA 1
ATOM 706 C C . GLU A 1 85 ? -6.883 0.014 -1.518 1.00 97.62 85 GLU A C 1
ATOM 708 O O . GLU A 1 85 ? -6.437 1.158 -1.581 1.00 97.62 85 GLU A O 1
ATOM 713 N N . LEU A 1 86 ? -6.698 -0.854 -2.507 1.00 97.19 86 LEU A N 1
ATOM 714 C CA . LEU A 1 86 ? -6.028 -0.522 -3.760 1.00 97.19 86 LEU A CA 1
ATOM 715 C C . LEU A 1 86 ? -6.987 0.227 -4.688 1.00 97.19 86 LEU A C 1
ATOM 717 O O . LEU A 1 86 ? -8.021 -0.310 -5.078 1.00 97.19 86 LEU A O 1
ATOM 721 N N . LEU A 1 87 ? -6.634 1.448 -5.083 1.00 97.19 87 LEU A N 1
ATOM 722 C CA . LEU A 1 87 ? -7.463 2.302 -5.940 1.00 97.19 87 LEU A CA 1
ATOM 723 C C . LEU A 1 87 ? -6.944 2.390 -7.380 1.00 97.19 87 LEU A C 1
ATOM 725 O O . LEU A 1 87 ? -7.746 2.493 -8.304 1.00 97.19 87 LEU A O 1
ATOM 729 N N . SER A 1 88 ? -5.623 2.371 -7.575 1.00 96.81 88 SER A N 1
ATOM 730 C CA . SER A 1 88 ? -4.992 2.422 -8.901 1.00 96.81 88 SER A CA 1
ATOM 731 C C . SER A 1 88 ? -3.614 1.767 -8.891 1.00 96.81 88 SER A C 1
ATOM 733 O O . SER A 1 88 ? -2.938 1.750 -7.862 1.00 96.81 88 SER A O 1
ATOM 735 N N . VAL A 1 89 ? -3.192 1.280 -10.056 1.00 95.69 89 VAL A N 1
ATOM 736 C CA . VAL A 1 89 ? -1.870 0.703 -10.322 1.00 95.69 89 VAL A CA 1
ATOM 737 C C . VAL A 1 89 ? -1.312 1.370 -11.574 1.00 95.69 89 VAL A C 1
ATOM 739 O O . VAL A 1 89 ? -2.028 1.432 -12.575 1.00 95.69 89 VAL A O 1
ATOM 742 N N . ASN A 1 90 ? -0.066 1.844 -11.516 1.00 92.88 90 ASN A N 1
ATOM 743 C CA . ASN A 1 90 ? 0.642 2.450 -12.645 1.00 92.88 90 ASN A CA 1
ATOM 744 C C . ASN A 1 90 ? 1.884 1.632 -13.020 1.00 92.88 90 ASN A C 1
ATOM 746 O O . ASN A 1 90 ? 2.625 1.189 -12.107 1.00 92.88 90 ASN A O 1
#

Solvent-accessible surface area (backbone atoms only — not comparable to full-atom values): 5178 Å² total; per-residue (Å²): 132,93,73,75,59,78,46,73,28,79,66,34,61,34,78,47,80,52,48,49,42,86,70,39,85,60,31,89,79,52,65,96,36,59,30,38,31,33,36,32,62,101,77,44,76,45,64,32,35,45,44,70,55,43,100,84,73,44,80,48,62,33,30,35,66,83,55,64,68,65,37,51,52,43,45,76,42,46,73,41,69,36,38,40,30,36,64,47,77,81